Protein AF-A0A931SCY6-F1 (afdb_monomer_lite)

Sequence (84 aa):
RGPWLAGPDFSLADIAATPYIVRLEMLKLSRMWDNKPGVAKWWERVKMRPSYETAITKWLRPEDIARYEKLADPWINVSKNLTQ

Secondary structure (DSSP, 8-state):
--SBTTBSS--HHHHHHHHHHHHHHHTT-GGGGTT-HHHHHHHHHHHTSHHHHHHTGGG--HHHHHHHHT---THHHHHHHHT-

Radius of gyration: 14.51 Å; chains: 1; bounding box: 26×40×33 Å

Foldseek 3Di:
DDLEPVHPDDDPVLVVCLVVVVVCVLQLNVVVCVVPVSVVSSNVVCCPDPVCCVPPVVPQDPVNSVVSVPDDNCCVPVVVVVVD

pLDDT: mean 95.0, std 5.83, range [61.09, 98.44]

Structure (mmCIF, N/CA/C/O backbone):
data_AF-A0A931SCY6-F1
#
_entry.id   AF-A0A931SCY6-F1
#
loop_
_atom_site.group_PDB
_atom_site.id
_atom_site.type_symbol
_atom_site.label_atom_id
_atom_site.label_alt_id
_atom_site.label_comp_id
_atom_site.label_asym_id
_atom_site.label_entity_id
_atom_site.label_seq_id
_atom_site.pdbx_PDB_ins_code
_atom_site.Cartn_x
_atom_site.Cartn_y
_atom_site.Cartn_z
_atom_site.occupancy
_atom_site.B_iso_or_equiv
_atom_site.auth_seq_id
_atom_site.auth_comp_id
_atom_site.auth_asym_id
_atom_site.auth_atom_id
_atom_site.pdbx_PDB_model_num
ATOM 1 N N . ARG A 1 1 ? -8.943 6.107 17.293 1.00 67.25 1 ARG A N 1
ATOM 2 C CA . ARG A 1 1 ? -7.634 5.910 16.615 1.00 67.25 1 ARG A CA 1
ATOM 3 C C . ARG A 1 1 ? -7.259 4.448 16.779 1.00 67.25 1 ARG A C 1
ATOM 5 O O . ARG A 1 1 ? -7.353 3.967 17.897 1.00 67.25 1 ARG A O 1
ATOM 12 N N . GLY A 1 2 ? -6.887 3.758 15.707 1.00 83.25 2 GLY A N 1
ATOM 13 C CA . GLY A 1 2 ? -6.517 2.344 15.750 1.00 83.25 2 GLY A CA 1
ATOM 14 C C . GLY A 1 2 ? -5.497 2.017 14.662 1.00 83.25 2 GLY A C 1
ATOM 15 O O . GLY A 1 2 ? -5.165 2.896 13.863 1.00 83.25 2 GLY A O 1
ATOM 16 N N . PRO A 1 3 ? -4.947 0.795 14.655 1.00 95.50 3 PRO A N 1
ATOM 17 C CA . PRO A 1 3 ? -3.988 0.383 13.642 1.00 95.50 3 PRO A CA 1
ATOM 18 C C . PRO A 1 3 ? -4.608 0.359 12.231 1.00 95.50 3 PRO A C 1
ATOM 20 O O . PRO A 1 3 ? -3.898 0.605 11.257 1.00 95.50 3 PRO A O 1
ATOM 23 N N . TRP A 1 4 ? -5.903 0.102 12.080 1.00 97.81 4 TRP A N 1
ATOM 24 C CA . TRP A 1 4 ? -6.555 -0.041 10.774 1.00 97.81 4 TRP A CA 1
ATOM 25 C C . TRP A 1 4 ? -7.337 1.209 10.376 1.00 97.81 4 TRP A C 1
ATOM 27 O O . TRP A 1 4 ? -7.603 2.079 11.210 1.00 97.81 4 TRP A O 1
ATOM 37 N N . LEU A 1 5 ? -7.693 1.314 9.093 1.00 97.38 5 LEU A N 1
ATOM 38 C CA . LEU A 1 5 ? -8.281 2.540 8.539 1.00 97.38 5 LEU A CA 1
ATOM 39 C C . LEU A 1 5 ? -9.606 2.920 9.209 1.00 97.38 5 LEU A C 1
ATOM 41 O O . LEU A 1 5 ? -9.867 4.104 9.412 1.00 97.38 5 LEU A O 1
ATOM 45 N N . ALA A 1 6 ? -10.413 1.925 9.584 1.00 97.06 6 ALA A N 1
ATOM 46 C CA . ALA A 1 6 ? -11.723 2.129 10.198 1.00 97.06 6 ALA A CA 1
ATOM 47 C C . ALA A 1 6 ? -11.749 1.896 11.721 1.00 97.06 6 ALA A C 1
ATOM 49 O O . ALA A 1 6 ? -12.824 1.915 12.315 1.00 97.06 6 ALA A O 1
ATOM 50 N N . GLY A 1 7 ? -10.596 1.701 12.378 1.00 96.19 7 GLY A N 1
ATOM 51 C CA . GLY A 1 7 ? -10.536 1.550 13.834 1.00 96.19 7 GLY A CA 1
ATOM 52 C C . GLY A 1 7 ? -9.605 0.435 14.328 1.00 96.19 7 GLY A C 1
ATOM 53 O O . GLY A 1 7 ? -8.485 0.306 13.823 1.00 96.19 7 GLY A O 1
ATOM 54 N N . PRO A 1 8 ? -9.994 -0.298 15.391 1.00 97.44 8 PRO A N 1
ATOM 55 C CA . PRO A 1 8 ? -9.132 -1.293 16.028 1.00 97.44 8 PRO A CA 1
ATOM 56 C C . PRO A 1 8 ? -8.938 -2.565 15.196 1.00 97.44 8 PRO A C 1
ATOM 58 O O . PRO A 1 8 ? -7.900 -3.208 15.350 1.00 97.44 8 PRO A O 1
ATOM 61 N N . ASP A 1 9 ? -9.861 -2.866 14.275 1.00 97.50 9 ASP A N 1
ATOM 62 C CA . ASP A 1 9 ? -9.919 -4.130 13.532 1.00 97.50 9 ASP A CA 1
ATOM 63 C C . ASP A 1 9 ? -9.761 -3.954 12.017 1.00 97.50 9 ASP A C 1
ATOM 65 O O . ASP A 1 9 ? -10.145 -2.932 11.443 1.00 97.50 9 ASP A O 1
ATOM 69 N N . PHE A 1 10 ? -9.196 -4.977 11.369 1.00 97.81 10 PHE A N 1
ATOM 70 C CA . PHE A 1 10 ? -9.071 -5.039 9.912 1.00 97.81 10 PHE A CA 1
ATOM 71 C C . PHE A 1 10 ? -10.459 -5.143 9.278 1.00 97.81 10 PHE A C 1
ATOM 73 O O . PHE A 1 10 ? -11.271 -5.972 9.686 1.00 97.81 10 PHE A O 1
ATOM 80 N N . SER A 1 11 ? -10.722 -4.319 8.269 1.00 98.00 11 SER A N 1
ATOM 81 C CA . SER A 1 11 ? -12.074 -4.082 7.768 1.00 98.00 11 SER A CA 1
ATOM 82 C C . SER A 1 11 ? -12.130 -3.949 6.245 1.00 98.00 11 SER A C 1
ATOM 84 O O . SER A 1 11 ? -11.110 -3.939 5.551 1.00 98.00 11 SER A O 1
ATOM 86 N N . LEU A 1 12 ? -13.344 -3.770 5.715 1.00 98.31 12 LEU A N 1
ATOM 87 C CA . LEU A 1 12 ? -13.563 -3.459 4.301 1.00 98.31 12 LEU A CA 1
ATOM 88 C C . LEU A 1 12 ? -12.831 -2.191 3.846 1.00 98.31 12 LEU A C 1
ATOM 90 O O . LEU A 1 12 ? -12.450 -2.117 2.682 1.00 98.31 12 LEU A O 1
ATOM 94 N N . ALA A 1 13 ? -12.587 -1.225 4.737 1.00 98.38 13 ALA A N 1
ATOM 95 C CA . ALA A 1 13 ? -11.826 -0.030 4.384 1.00 98.38 13 ALA A CA 1
ATOM 96 C C . ALA A 1 13 ? -10.381 -0.383 3.986 1.00 98.38 13 ALA A C 1
ATOM 98 O O . ALA A 1 13 ? -9.878 0.106 2.976 1.00 98.38 13 ALA A O 1
ATOM 99 N N . ASP A 1 14 ? -9.731 -1.275 4.738 1.00 98.44 14 ASP A N 1
ATOM 100 C CA . ASP A 1 14 ? -8.367 -1.732 4.460 1.00 98.44 14 ASP A CA 1
ATOM 101 C C . ASP A 1 14 ? -8.311 -2.554 3.166 1.00 98.44 14 ASP A C 1
ATOM 103 O O . ASP A 1 14 ? -7.433 -2.348 2.326 1.00 98.44 14 ASP A O 1
ATOM 107 N N . ILE A 1 15 ? -9.293 -3.441 2.976 1.00 98.12 15 ILE A N 1
ATOM 108 C CA . ILE A 1 15 ? -9.432 -4.266 1.769 1.00 98.12 15 ILE A CA 1
ATOM 109 C C . ILE A 1 15 ? -9.621 -3.379 0.534 1.00 98.12 15 ILE A C 1
ATOM 111 O O . ILE A 1 15 ? -8.925 -3.564 -0.461 1.00 98.12 15 ILE A O 1
ATOM 115 N N . ALA A 1 16 ? -10.513 -2.388 0.607 1.00 98.31 16 ALA A N 1
ATOM 116 C CA . ALA A 1 16 ? -10.800 -1.485 -0.503 1.00 98.31 16 ALA A CA 1
ATOM 117 C C . ALA A 1 16 ? -9.597 -0.603 -0.872 1.00 98.31 16 ALA A C 1
ATOM 119 O O . ALA A 1 16 ? -9.375 -0.329 -2.050 1.00 98.31 16 ALA A O 1
ATOM 120 N N . ALA A 1 17 ? -8.799 -0.178 0.113 1.00 98.12 17 ALA A N 1
ATOM 121 C CA . ALA A 1 17 ? -7.610 0.641 -0.121 1.00 98.12 17 ALA A CA 1
ATOM 122 C C . ALA A 1 17 ? -6.418 -0.161 -0.675 1.00 98.12 17 ALA A C 1
ATOM 124 O O . ALA A 1 17 ? -5.644 0.362 -1.479 1.00 98.12 17 ALA A O 1
ATOM 125 N N . THR A 1 18 ? -6.272 -1.426 -0.268 1.00 98.25 18 THR A N 1
ATOM 126 C CA . THR A 1 18 ? -5.133 -2.297 -0.614 1.00 98.25 18 THR A CA 1
ATOM 127 C C . THR A 1 18 ? -4.759 -2.291 -2.105 1.00 98.25 18 THR A C 1
ATOM 129 O O . THR A 1 18 ? -3.600 -1.991 -2.394 1.00 98.25 18 THR A O 1
ATOM 132 N N . PRO A 1 19 ? -5.661 -2.556 -3.076 1.00 96.75 19 PRO A N 1
ATOM 133 C CA . PRO A 1 19 ? -5.268 -2.643 -4.488 1.00 96.75 19 PRO A CA 1
ATOM 134 C C . PRO A 1 19 ? -4.695 -1.330 -5.043 1.00 96.75 19 PRO A C 1
ATOM 136 O O . PRO A 1 19 ? -3.795 -1.358 -5.883 1.00 96.75 19 PRO A O 1
ATOM 139 N N . TYR A 1 20 ? -5.154 -0.176 -4.550 1.00 97.81 20 TYR A N 1
ATOM 140 C CA . TYR A 1 20 ? -4.606 1.119 -4.958 1.00 97.81 20 TYR A CA 1
ATOM 141 C C . TYR A 1 20 ? -3.190 1.323 -4.422 1.00 97.81 20 TYR A C 1
ATOM 143 O O . TYR A 1 20 ? -2.315 1.786 -5.150 1.00 97.81 20 TYR A O 1
ATOM 151 N N . ILE A 1 21 ? -2.941 0.937 -3.171 1.00 98.06 21 ILE A N 1
ATOM 152 C CA . ILE A 1 21 ? -1.626 1.091 -2.543 1.00 98.06 21 ILE A CA 1
ATOM 153 C C . ILE A 1 21 ? -0.610 0.121 -3.156 1.00 98.06 21 ILE A C 1
ATOM 155 O O . ILE A 1 21 ? 0.494 0.553 -3.485 1.00 98.06 21 ILE A O 1
ATOM 159 N N . VAL A 1 22 ? -1.012 -1.127 -3.442 1.00 97.00 22 VAL A N 1
ATOM 160 C CA . VAL A 1 22 ? -0.221 -2.073 -4.256 1.00 97.00 22 VAL A CA 1
ATOM 161 C C . VAL A 1 22 ? 0.180 -1.416 -5.572 1.00 97.00 22 VAL A C 1
ATOM 163 O O . VAL A 1 22 ? 1.354 -1.392 -5.935 1.00 97.00 22 VAL A O 1
ATOM 166 N N . ARG A 1 23 ? -0.790 -0.835 -6.289 1.00 96.31 23 ARG A N 1
ATOM 167 C CA . ARG A 1 23 ? -0.538 -0.222 -7.594 1.00 96.31 23 ARG A CA 1
ATOM 168 C C . ARG A 1 23 ? 0.453 0.936 -7.504 1.00 96.31 23 ARG A C 1
ATOM 170 O O . ARG A 1 23 ? 1.315 1.042 -8.374 1.00 96.31 23 ARG A O 1
ATOM 177 N N . LEU A 1 24 ? 0.343 1.788 -6.486 1.00 97.25 24 LEU A N 1
ATOM 178 C CA . LEU A 1 24 ? 1.278 2.893 -6.265 1.00 97.25 24 LEU A CA 1
ATOM 179 C C . LEU A 1 24 ? 2.692 2.388 -5.946 1.00 97.25 24 LEU A C 1
ATOM 181 O O . LEU A 1 24 ? 3.658 2.917 -6.495 1.00 97.25 24 LEU A O 1
ATOM 185 N N . GLU A 1 25 ? 2.826 1.341 -5.128 1.00 96.50 25 GLU A N 1
ATOM 186 C CA . GLU A 1 25 ? 4.123 0.718 -4.830 1.00 96.50 25 GLU A CA 1
ATOM 187 C C . GLU A 1 25 ? 4.760 0.134 -6.103 1.00 96.50 25 GLU A C 1
ATOM 189 O O . GLU A 1 25 ? 5.904 0.461 -6.421 1.00 96.50 25 GLU A O 1
ATOM 194 N N . MET A 1 26 ? 3.993 -0.607 -6.913 1.00 95.62 26 MET A N 1
ATOM 195 C CA . MET A 1 26 ? 4.445 -1.126 -8.215 1.00 95.62 26 MET A CA 1
ATOM 196 C C . MET A 1 26 ? 4.848 -0.012 -9.194 1.00 95.62 26 MET A C 1
ATOM 198 O O . MET A 1 26 ? 5.719 -0.200 -10.038 1.00 95.62 26 MET A O 1
ATOM 202 N N . LEU A 1 27 ? 4.230 1.169 -9.103 1.00 96.81 27 LEU A N 1
ATOM 203 C CA . LEU A 1 27 ? 4.586 2.334 -9.919 1.00 96.81 27 LEU A CA 1
ATOM 204 C C . LEU A 1 27 ? 5.797 3.108 -9.394 1.00 96.81 27 LEU A C 1
ATOM 206 O O . LEU A 1 27 ? 6.105 4.153 -9.957 1.00 96.81 27 LEU A O 1
ATOM 210 N N . LYS A 1 28 ? 6.480 2.635 -8.344 1.00 96.75 28 LYS A N 1
ATOM 211 C CA . LYS A 1 28 ? 7.579 3.349 -7.669 1.00 96.75 28 LYS A CA 1
ATOM 212 C C . LYS A 1 28 ? 7.145 4.700 -7.075 1.00 96.75 28 LYS A C 1
ATOM 214 O O . LYS A 1 28 ? 7.944 5.623 -6.924 1.00 96.75 28 LYS A O 1
ATOM 219 N N . LEU A 1 29 ? 5.872 4.819 -6.692 1.00 97.00 29 LEU A N 1
ATOM 220 C CA . LEU A 1 29 ? 5.286 6.019 -6.081 1.00 97.00 29 LEU A CA 1
ATOM 221 C C . LEU A 1 29 ? 5.246 5.952 -4.547 1.00 97.00 29 LEU A C 1
ATOM 223 O O . LEU A 1 29 ? 4.582 6.767 -3.912 1.00 97.00 29 LEU A O 1
ATOM 227 N N . SER A 1 30 ? 5.988 5.032 -3.928 1.00 96.31 30 SER A N 1
ATOM 228 C CA . SER A 1 30 ? 5.990 4.863 -2.470 1.00 96.31 30 SER A CA 1
ATOM 229 C C . SER A 1 30 ? 6.442 6.093 -1.685 1.00 96.31 30 SER A C 1
ATOM 231 O O . SER A 1 30 ? 5.972 6.296 -0.566 1.00 96.31 30 SER A O 1
ATOM 233 N N . ARG A 1 31 ? 7.224 6.999 -2.297 1.00 96.12 31 ARG A N 1
ATOM 234 C CA . ARG A 1 31 ? 7.616 8.258 -1.637 1.00 96.12 31 ARG A CA 1
ATOM 235 C C . ARG A 1 31 ? 6.430 9.151 -1.248 1.00 96.12 31 ARG A C 1
ATOM 237 O O . ARG A 1 31 ? 6.572 10.033 -0.406 1.00 96.12 31 ARG A O 1
ATOM 244 N N . MET A 1 32 ? 5.225 8.898 -1.781 1.00 94.81 32 MET A N 1
ATOM 245 C CA . MET A 1 32 ? 3.988 9.580 -1.370 1.00 94.81 32 MET A CA 1
ATOM 246 C C . MET A 1 32 ? 3.691 9.442 0.130 1.00 94.81 32 MET A C 1
ATOM 248 O O . MET A 1 32 ? 2.987 10.284 0.697 1.00 94.81 32 MET A O 1
ATOM 252 N N . TRP A 1 33 ? 4.197 8.389 0.777 1.00 96.19 33 TRP A N 1
ATOM 253 C CA . TRP A 1 33 ? 4.001 8.149 2.203 1.00 96.19 33 TRP A CA 1
ATOM 254 C C . TRP A 1 33 ? 5.291 8.182 3.035 1.00 96.19 33 TRP A C 1
ATOM 256 O O . TRP A 1 33 ? 5.232 7.826 4.213 1.00 96.19 33 TRP A O 1
ATOM 266 N N . ASP A 1 34 ? 6.406 8.700 2.502 1.00 95.75 34 ASP A N 1
ATOM 267 C CA . ASP A 1 34 ? 7.673 8.850 3.249 1.00 95.75 34 ASP A CA 1
ATOM 268 C C . ASP A 1 34 ? 7.491 9.693 4.519 1.00 95.75 34 ASP A C 1
ATOM 270 O O . ASP A 1 34 ? 7.988 9.357 5.592 1.00 95.75 34 ASP A O 1
ATOM 274 N N . ASN A 1 35 ? 6.696 10.764 4.430 1.00 96.38 35 ASN A N 1
ATOM 275 C CA . ASN A 1 35 ? 6.354 11.620 5.567 1.00 96.38 35 ASN A CA 1
ATOM 276 C C . ASN A 1 35 ? 5.027 11.242 6.251 1.00 96.38 35 ASN A C 1
ATOM 278 O O . ASN A 1 35 ? 4.482 12.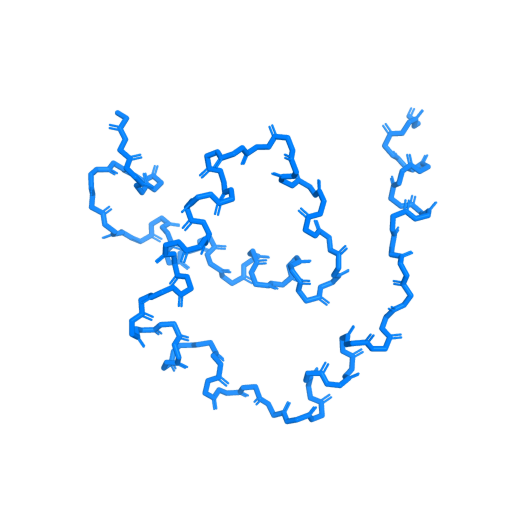028 7.028 1.00 96.38 35 ASN A O 1
ATOM 282 N N . LYS A 1 36 ? 4.479 10.052 5.967 1.00 96.56 36 LYS A N 1
ATOM 283 C CA . LYS A 1 36 ? 3.198 9.565 6.508 1.00 96.56 36 LYS A CA 1
ATOM 284 C C . LYS A 1 36 ? 3.404 8.240 7.244 1.00 96.56 36 LYS A C 1
ATOM 286 O O . LYS A 1 36 ? 2.927 7.198 6.789 1.00 96.56 36 LYS A O 1
ATOM 291 N N . PRO A 1 37 ? 4.043 8.248 8.429 1.00 96.12 37 PRO A N 1
ATOM 292 C CA . PRO A 1 37 ? 4.402 7.021 9.144 1.00 96.12 37 PRO A CA 1
ATOM 293 C C . PRO A 1 37 ? 3.192 6.153 9.517 1.00 96.12 37 PRO A C 1
ATOM 295 O O . PRO A 1 37 ? 3.326 4.941 9.649 1.00 96.12 37 PRO A O 1
ATOM 298 N N . GLY A 1 38 ? 2.002 6.745 9.673 1.00 96.81 38 GLY A N 1
ATOM 299 C CA . GLY A 1 38 ? 0.762 5.989 9.875 1.00 96.81 38 GLY A CA 1
ATOM 300 C C . GLY A 1 38 ? 0.397 5.116 8.671 1.00 96.81 38 GLY A C 1
ATOM 301 O O . GLY A 1 38 ? 0.045 3.954 8.859 1.00 96.81 38 GLY A O 1
ATOM 302 N N . VAL A 1 39 ? 0.555 5.648 7.453 1.00 97.44 39 VAL A N 1
ATOM 303 C CA . VAL A 1 39 ? 0.316 4.917 6.198 1.00 97.44 39 VAL A CA 1
ATOM 304 C C . VAL A 1 39 ? 1.369 3.833 6.020 1.00 97.44 39 VAL A C 1
ATOM 306 O O . VAL A 1 39 ? 1.001 2.687 5.801 1.00 97.44 39 VAL A O 1
ATOM 309 N N . ALA A 1 40 ? 2.653 4.156 6.209 1.00 97.69 40 ALA A N 1
ATOM 310 C CA . ALA A 1 40 ? 3.732 3.172 6.114 1.00 97.69 40 ALA A CA 1
ATOM 311 C C . ALA A 1 40 ? 3.511 1.991 7.079 1.00 97.69 40 ALA A C 1
ATOM 313 O O . ALA A 1 40 ? 3.508 0.835 6.668 1.00 97.69 40 ALA A O 1
ATOM 314 N N . LYS A 1 41 ? 3.217 2.269 8.358 1.00 97.94 41 LYS A N 1
ATOM 315 C CA . LYS A 1 41 ? 2.943 1.225 9.364 1.00 97.94 41 LYS A CA 1
ATOM 316 C C . LYS A 1 41 ? 1.682 0.418 9.062 1.00 97.94 41 LYS A C 1
ATOM 318 O O . LYS A 1 41 ? 1.629 -0.766 9.385 1.00 97.94 41 LYS A O 1
ATOM 323 N N . TRP A 1 42 ? 0.643 1.056 8.528 1.00 98.31 42 TRP A N 1
ATOM 324 C CA . TRP A 1 42 ? -0.567 0.364 8.087 1.00 98.31 42 TRP A CA 1
ATOM 325 C C . TRP A 1 42 ? -0.277 -0.560 6.908 1.00 98.31 42 TRP A C 1
ATOM 327 O O . TRP A 1 42 ? -0.676 -1.722 6.939 1.00 98.31 42 TRP A O 1
ATOM 337 N N . TRP A 1 43 ? 0.491 -0.080 5.935 1.00 98.25 43 TRP A N 1
ATOM 338 C CA . TRP A 1 43 ? 0.826 -0.830 4.738 1.00 98.25 43 TRP A CA 1
ATOM 339 C C . TRP A 1 43 ? 1.675 -2.068 5.038 1.00 98.25 43 TRP A C 1
ATOM 341 O O . TRP A 1 43 ? 1.336 -3.164 4.594 1.00 98.25 43 TRP A O 1
ATOM 351 N N . GLU A 1 44 ? 2.696 -1.942 5.890 1.00 98.06 44 GLU A N 1
ATOM 352 C CA . GLU A 1 44 ? 3.472 -3.103 6.349 1.00 98.06 44 GLU A CA 1
ATOM 353 C C . GLU A 1 44 ? 2.587 -4.139 7.056 1.00 98.06 44 GLU A C 1
ATOM 355 O O . GLU A 1 44 ? 2.702 -5.340 6.814 1.00 98.06 44 GLU A O 1
ATOM 360 N N . ARG A 1 45 ? 1.625 -3.693 7.875 1.00 98.38 45 ARG A N 1
ATOM 361 C CA . ARG A 1 45 ? 0.662 -4.602 8.511 1.00 98.38 45 ARG A CA 1
ATOM 362 C C . ARG A 1 45 ? -0.257 -5.301 7.519 1.00 98.38 45 ARG A C 1
ATOM 364 O O . ARG A 1 45 ? -0.594 -6.452 7.772 1.00 98.38 45 ARG A O 1
ATOM 371 N N . VAL A 1 46 ? -0.659 -4.650 6.426 1.00 98.44 46 VAL A N 1
ATOM 372 C CA . VAL A 1 46 ? -1.429 -5.300 5.353 1.00 98.44 46 VAL A CA 1
ATOM 373 C C . VAL A 1 46 ? -0.587 -6.385 4.677 1.00 98.44 46 VAL A C 1
ATOM 375 O O . VAL A 1 46 ? -1.061 -7.516 4.576 1.00 98.44 46 VAL A O 1
ATOM 378 N N . LYS A 1 47 ? 0.664 -6.081 4.299 1.00 98.00 47 LYS A N 1
ATOM 379 C CA . LYS A 1 47 ? 1.579 -7.034 3.637 1.00 98.00 47 LYS A CA 1
ATOM 380 C C . LYS A 1 47 ? 1.898 -8.269 4.488 1.00 98.00 47 LYS A C 1
ATOM 382 O O . LYS A 1 47 ? 2.065 -9.352 3.941 1.00 98.00 47 LYS A O 1
ATOM 387 N N . MET A 1 48 ? 1.937 -8.132 5.818 1.00 98.19 48 MET A N 1
ATOM 388 C CA . MET A 1 48 ? 2.173 -9.248 6.752 1.00 98.19 48 MET A CA 1
ATOM 389 C C . MET A 1 48 ? 0.973 -10.197 6.930 1.00 98.19 48 MET A C 1
ATOM 391 O O . MET A 1 48 ? 1.110 -11.240 7.571 1.00 98.19 48 MET A O 1
ATOM 395 N N . ARG A 1 49 ? -0.222 -9.864 6.423 1.00 97.69 49 ARG A N 1
ATOM 396 C CA . ARG A 1 49 ? -1.391 -10.744 6.572 1.00 97.69 49 ARG A CA 1
ATOM 397 C C . ARG A 1 49 ? -1.261 -11.964 5.653 1.00 97.69 49 ARG A C 1
ATOM 399 O O . ARG A 1 49 ? -0.994 -1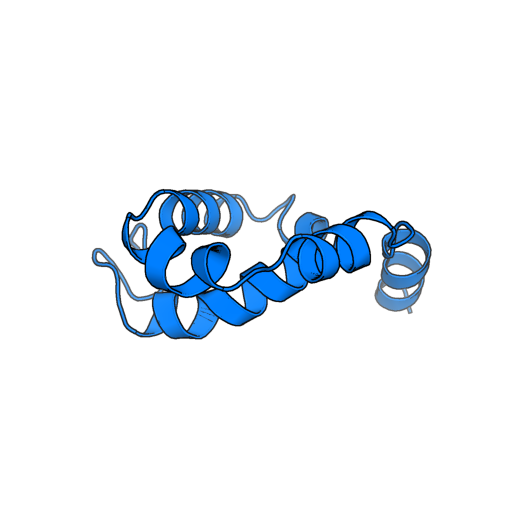1.777 4.470 1.00 97.69 49 ARG A O 1
ATOM 406 N N . PRO A 1 50 ? -1.614 -13.181 6.110 1.00 97.06 50 PRO A N 1
ATOM 407 C CA . PRO A 1 50 ? -1.638 -14.367 5.243 1.00 97.06 50 PRO A CA 1
ATOM 408 C C . PRO A 1 50 ? -2.520 -14.194 3.997 1.00 97.06 50 PRO A C 1
ATOM 410 O O . PRO A 1 50 ? -2.210 -14.682 2.915 1.00 97.06 50 PRO A O 1
ATOM 413 N N . SER A 1 51 ? -3.607 -13.427 4.123 1.00 97.00 51 SER A N 1
ATOM 414 C CA . SER A 1 51 ? -4.510 -13.135 3.008 1.00 97.00 51 SER A CA 1
ATOM 415 C C . SER A 1 51 ? -3.861 -12.307 1.895 1.00 97.00 51 SER A C 1
ATOM 417 O O . SER A 1 51 ? -4.383 -12.302 0.784 1.00 97.00 51 SER A O 1
ATOM 419 N N . TYR A 1 52 ? -2.761 -11.597 2.171 1.00 97.69 52 TYR A N 1
ATOM 420 C CA . TYR A 1 52 ? -2.060 -10.791 1.173 1.00 97.69 52 TYR A CA 1
ATOM 421 C C . TYR A 1 52 ? -1.495 -11.664 0.053 1.00 97.69 52 TYR A C 1
ATOM 423 O O . TYR A 1 52 ? -1.653 -11.334 -1.119 1.00 97.69 52 TYR A O 1
ATOM 431 N N . GLU A 1 53 ? -0.927 -12.819 0.400 1.00 96.25 53 GLU A N 1
ATOM 432 C CA . GLU A 1 53 ? -0.434 -13.768 -0.594 1.00 96.25 53 GLU A CA 1
ATOM 433 C C . GLU A 1 53 ? -1.578 -14.256 -1.487 1.00 96.25 53 GLU A C 1
ATOM 435 O O . GLU A 1 53 ? -1.538 -14.115 -2.707 1.00 96.25 53 GLU A O 1
ATOM 440 N N . THR A 1 54 ? -2.650 -14.750 -0.864 1.00 96.56 54 THR A N 1
ATOM 441 C CA . THR A 1 54 ? -3.799 -15.319 -1.578 1.00 96.56 54 THR A CA 1
ATOM 442 C C . THR A 1 54 ? -4.504 -14.299 -2.477 1.00 96.56 54 THR A C 1
ATOM 444 O O . THR A 1 54 ? -4.954 -14.659 -3.565 1.00 96.56 54 THR A O 1
ATOM 447 N N . ALA A 1 55 ? -4.628 -13.045 -2.036 1.00 95.81 55 ALA A N 1
ATOM 448 C CA . ALA A 1 55 ? -5.371 -12.016 -2.760 1.00 95.81 55 ALA A CA 1
ATOM 449 C C . ALA A 1 55 ? -4.517 -11.233 -3.766 1.00 95.81 55 ALA A C 1
ATOM 451 O O . ALA A 1 55 ? -5.055 -10.775 -4.770 1.00 95.81 55 ALA A O 1
ATOM 452 N N . ILE A 1 56 ? -3.217 -11.058 -3.503 1.00 95.12 56 ILE A N 1
ATOM 453 C CA . ILE A 1 56 ? -2.347 -10.168 -4.280 1.00 95.12 56 ILE A CA 1
ATOM 454 C C . ILE A 1 56 ? -1.240 -10.956 -4.976 1.00 95.12 56 ILE A C 1
ATOM 456 O O . ILE A 1 56 ? -1.258 -11.079 -6.198 1.00 95.12 56 ILE A O 1
ATOM 460 N N . THR A 1 57 ? -0.268 -11.493 -4.234 1.00 95.06 57 THR A N 1
ATOM 461 C CA . THR A 1 57 ? 0.985 -11.966 -4.852 1.00 95.06 57 THR A CA 1
ATOM 462 C C . THR A 1 57 ? 0.845 -13.293 -5.587 1.00 95.06 57 THR A C 1
ATOM 464 O O . THR A 1 57 ? 1.546 -13.496 -6.572 1.00 95.06 57 THR A O 1
ATOM 467 N N . LYS A 1 58 ? -0.093 -14.163 -5.188 1.00 96.56 58 LYS A N 1
ATOM 468 C CA . LYS A 1 58 ? -0.358 -15.460 -5.838 1.00 96.56 58 LYS A CA 1
ATOM 469 C C . LYS A 1 58 ? -0.682 -15.343 -7.332 1.00 96.56 58 LYS A C 1
ATOM 471 O O . LYS A 1 58 ? -0.448 -16.284 -8.085 1.00 96.56 58 LYS A O 1
ATOM 476 N N . TRP A 1 59 ? -1.238 -14.211 -7.755 1.00 93.88 59 TRP A N 1
ATOM 477 C CA . TRP A 1 59 ? -1.695 -13.985 -9.128 1.00 93.88 59 TRP A CA 1
ATOM 478 C C . TRP A 1 59 ? -0.695 -13.191 -9.974 1.00 93.88 59 TRP A C 1
ATOM 480 O O . TRP A 1 59 ? -0.902 -13.047 -11.177 1.00 93.88 59 TRP A O 1
ATOM 490 N N . LEU A 1 60 ? 0.375 -12.668 -9.363 1.00 92.62 60 LEU A N 1
ATOM 491 C CA . LEU A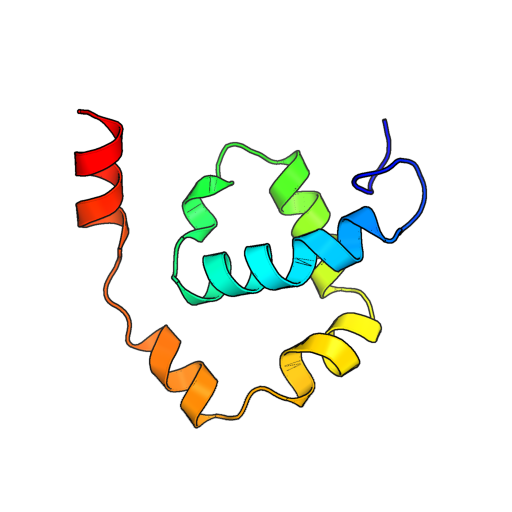 1 60 ? 1.407 -11.915 -10.068 1.00 92.62 60 LEU A CA 1
ATOM 492 C C . LEU A 1 60 ? 2.375 -12.882 -10.738 1.00 92.62 60 LEU A C 1
ATOM 494 O O . LEU A 1 60 ? 3.086 -13.634 -10.072 1.00 92.62 60 LEU A O 1
ATOM 498 N N . ARG A 1 61 ? 2.424 -12.840 -12.068 1.00 95.88 61 ARG A N 1
ATOM 499 C CA . ARG A 1 61 ? 3.366 -13.657 -12.828 1.00 95.88 61 ARG A CA 1
ATOM 500 C C . ARG A 1 61 ? 4.728 -12.955 -12.888 1.00 95.88 61 ARG A C 1
ATOM 502 O O . ARG A 1 61 ? 4.784 -11.725 -12.768 1.00 95.88 61 ARG A O 1
ATOM 509 N N . PRO A 1 62 ? 5.835 -13.688 -13.101 1.00 95.38 62 PRO A N 1
ATOM 510 C CA . PRO A 1 62 ? 7.166 -13.087 -13.190 1.00 95.38 62 PRO A CA 1
ATOM 511 C C . PRO A 1 62 ? 7.254 -11.948 -14.214 1.00 95.38 62 PRO A C 1
ATOM 513 O O . PRO A 1 62 ? 7.900 -10.934 -13.960 1.00 95.38 62 PRO A O 1
ATOM 516 N N . GLU A 1 63 ? 6.558 -12.065 -15.347 1.00 95.69 63 GLU A N 1
ATOM 517 C CA . GLU A 1 63 ? 6.496 -11.014 -16.362 1.00 95.69 63 GLU A CA 1
ATOM 518 C C . GLU A 1 63 ? 5.770 -9.746 -15.889 1.00 95.69 63 GLU A C 1
ATOM 520 O O . GLU A 1 63 ? 6.157 -8.640 -16.277 1.00 95.69 63 GLU A O 1
ATOM 525 N N . ASP A 1 64 ? 4.756 -9.888 -15.028 1.00 92.38 64 ASP A N 1
ATOM 526 C CA . ASP A 1 64 ? 4.017 -8.759 -14.469 1.00 92.38 64 ASP A CA 1
ATOM 527 C C . ASP A 1 64 ? 4.935 -7.976 -13.523 1.00 92.38 64 ASP A C 1
ATOM 529 O O . ASP A 1 64 ? 5.042 -6.758 -13.640 1.00 92.38 64 ASP A O 1
ATOM 533 N N . ILE A 1 65 ? 5.678 -8.673 -12.655 1.00 93.12 65 ILE A N 1
ATOM 534 C CA . ILE A 1 65 ? 6.661 -8.071 -11.737 1.00 93.12 65 ILE A CA 1
ATOM 535 C C . ILE A 1 65 ? 7.781 -7.377 -12.525 1.00 93.12 65 ILE A C 1
ATOM 537 O O . ILE A 1 65 ? 8.039 -6.185 -12.328 1.00 93.12 65 ILE A O 1
ATOM 541 N N . ALA A 1 66 ? 8.382 -8.082 -13.488 1.00 95.25 66 ALA A N 1
ATOM 542 C CA . ALA A 1 66 ? 9.497 -7.572 -14.284 1.00 95.25 66 ALA A CA 1
ATOM 543 C C . ALA A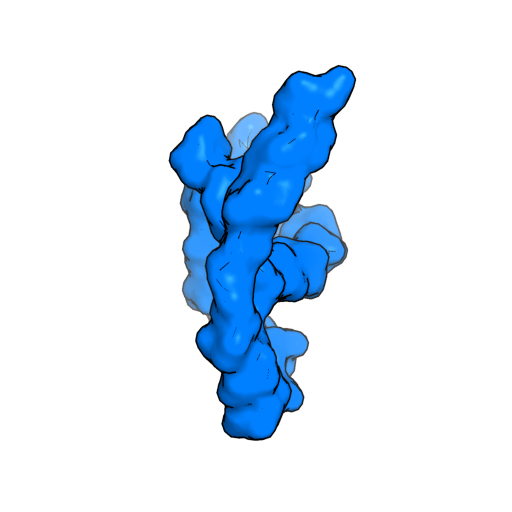 1 66 ? 9.133 -6.309 -15.085 1.00 95.25 66 ALA A C 1
ATOM 545 O O . ALA A 1 66 ? 9.988 -5.454 -15.334 1.00 95.25 66 ALA A O 1
ATOM 546 N N . ARG A 1 67 ? 7.865 -6.156 -15.497 1.00 94.69 67 A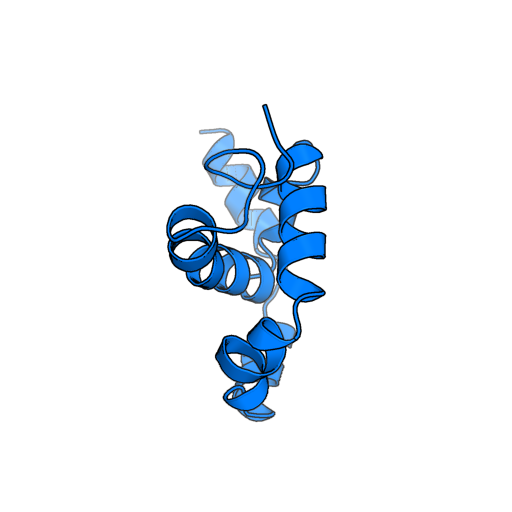RG A N 1
ATOM 547 C CA . ARG A 1 67 ? 7.378 -4.936 -16.159 1.00 94.69 67 ARG A CA 1
ATOM 548 C C . ARG A 1 67 ? 7.519 -3.706 -15.261 1.00 94.69 67 ARG A C 1
ATOM 550 O O . ARG A 1 67 ? 7.887 -2.640 -15.754 1.00 94.69 67 ARG A O 1
ATOM 557 N N . TYR A 1 68 ? 7.210 -3.839 -13.975 1.00 94.00 68 TYR A N 1
ATOM 558 C CA . TYR A 1 68 ? 7.227 -2.727 -13.024 1.00 94.00 68 TYR A CA 1
ATOM 559 C C . TYR A 1 68 ? 8.633 -2.417 -12.500 1.00 94.00 68 TYR A C 1
ATOM 561 O O . TYR A 1 68 ? 8.985 -1.248 -12.332 1.00 94.00 68 TYR A O 1
ATOM 569 N N . GLU A 1 69 ? 9.485 -3.430 -12.337 1.00 93.75 69 GLU A N 1
ATOM 570 C CA . GLU A 1 69 ? 10.891 -3.244 -11.948 1.00 93.75 69 GLU A CA 1
ATOM 571 C C . GLU A 1 69 ? 11.667 -2.374 -12.947 1.00 93.75 69 GLU A C 1
ATOM 573 O O . GLU A 1 69 ? 12.469 -1.526 -12.543 1.00 93.75 69 GLU A O 1
ATOM 578 N N . LYS A 1 70 ? 11.364 -2.516 -14.244 1.00 95.44 70 LYS A N 1
ATOM 579 C CA . LYS A 1 70 ? 11.990 -1.768 -15.348 1.00 95.44 70 LYS A CA 1
ATOM 580 C C . LYS A 1 70 ? 11.550 -0.304 -15.458 1.00 95.44 70 LYS A C 1
ATOM 582 O O . LYS A 1 70 ? 12.096 0.421 -16.287 1.00 95.44 70 LYS A O 1
ATOM 587 N N . LEU A 1 71 ? 10.576 0.152 -14.665 1.00 95.44 71 LEU A N 1
ATOM 588 C CA . LEU A 1 71 ? 10.148 1.551 -14.708 1.00 95.44 71 LEU A CA 1
ATOM 589 C C . LEU A 1 71 ? 11.287 2.485 -14.274 1.00 95.44 71 LEU A C 1
ATOM 591 O O . LEU A 1 71 ? 11.947 2.246 -13.261 1.00 95.44 71 LEU A O 1
ATOM 595 N N . ALA A 1 72 ? 11.495 3.573 -15.016 1.00 95.75 72 ALA A N 1
ATOM 596 C CA . ALA A 1 72 ? 12.350 4.672 -14.5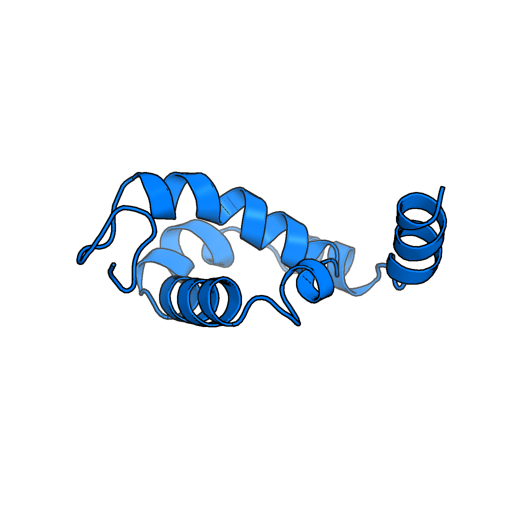69 1.00 95.75 72 ALA A CA 1
ATOM 597 C C . ALA A 1 72 ? 11.771 5.330 -13.302 1.00 95.75 72 ALA A C 1
ATOM 599 O O . ALA A 1 72 ? 10.596 5.137 -12.986 1.00 95.75 72 ALA A O 1
ATOM 600 N N . ASP A 1 73 ? 12.580 6.109 -12.577 1.00 95.69 73 ASP A N 1
ATOM 601 C CA . ASP A 1 73 ? 12.101 6.840 -11.398 1.00 95.69 73 ASP A CA 1
ATOM 602 C C . ASP A 1 73 ? 11.028 7.876 -11.806 1.00 95.69 73 ASP A C 1
ATOM 604 O O . ASP A 1 73 ? 11.358 8.865 -12.472 1.00 95.69 73 ASP A O 1
ATOM 608 N N . PRO A 1 74 ? 9.748 7.695 -11.420 1.00 96.19 74 PRO A N 1
ATOM 609 C CA . PRO A 1 74 ? 8.683 8.619 -11.802 1.00 96.19 74 PRO A CA 1
ATOM 610 C C . PRO A 1 74 ? 8.808 9.978 -11.099 1.00 96.19 74 PRO A C 1
ATOM 612 O O . PRO A 1 74 ? 8.226 10.963 -11.564 1.00 96.19 74 PRO A O 1
ATOM 615 N N . TRP A 1 75 ? 9.562 10.072 -9.996 1.00 95.50 75 TRP A N 1
ATOM 616 C CA . TRP A 1 75 ? 9.614 11.279 -9.169 1.00 95.50 75 TRP A CA 1
ATOM 617 C C . TRP A 1 75 ? 10.303 12.463 -9.837 1.00 95.50 75 TRP A C 1
ATOM 619 O O . TRP A 1 75 ? 10.032 13.602 -9.457 1.00 95.50 75 TRP A O 1
ATOM 629 N N . ILE A 1 76 ? 11.099 12.222 -10.883 1.00 94.38 76 ILE A N 1
ATOM 630 C CA . ILE A 1 76 ? 11.641 13.276 -11.757 1.00 94.38 76 ILE A CA 1
ATOM 631 C C . ILE A 1 76 ? 10.511 14.120 -12.367 1.00 94.38 76 ILE A C 1
ATOM 633 O O . ILE A 1 76 ? 10.660 15.331 -12.519 1.00 94.38 76 ILE A O 1
ATOM 637 N N . ASN A 1 77 ? 9.378 13.495 -12.703 1.00 94.31 77 ASN A N 1
ATOM 638 C CA . ASN A 1 77 ? 8.230 14.174 -13.305 1.00 94.31 77 ASN A CA 1
ATOM 639 C C . ASN A 1 77 ? 7.168 14.540 -12.264 1.00 94.31 77 ASN A C 1
ATOM 641 O O . ASN A 1 77 ? 6.612 15.632 -12.323 1.00 94.31 77 ASN A O 1
ATOM 645 N N . VAL A 1 78 ? 6.911 13.665 -11.285 1.00 94.38 78 VAL A N 1
ATOM 646 C CA . VAL A 1 78 ? 5.918 13.932 -10.228 1.00 94.38 78 VAL A CA 1
ATOM 647 C C . VAL A 1 78 ? 6.277 15.193 -9.440 1.00 94.38 78 VAL A C 1
ATOM 649 O O . VAL A 1 78 ? 5.412 16.038 -9.237 1.00 94.38 78 VAL A O 1
ATOM 652 N N . SER A 1 79 ? 7.546 15.364 -9.052 1.00 91.25 79 SER A N 1
ATOM 653 C CA . SER A 1 79 ? 7.993 16.557 -8.314 1.00 91.25 79 SER A CA 1
ATOM 654 C C . SER A 1 79 ? 7.724 17.856 -9.078 1.00 91.25 79 SER A C 1
ATOM 656 O O . SER A 1 79 ? 7.199 18.793 -8.490 1.00 91.25 79 SER A O 1
ATOM 658 N N . LYS A 1 80 ? 7.983 17.882 -10.392 1.00 92.62 80 LYS A N 1
ATOM 659 C CA . LYS A 1 80 ? 7.719 19.045 -11.257 1.00 92.62 80 LYS A CA 1
ATOM 660 C C . LYS A 1 80 ? 6.237 19.410 -11.338 1.00 92.62 80 LYS A C 1
ATOM 662 O O . LYS A 1 80 ? 5.907 20.579 -11.501 1.00 92.62 80 LYS A O 1
ATOM 667 N N . ASN A 1 81 ? 5.348 18.420 -11.264 1.00 89.81 81 ASN A N 1
ATOM 668 C CA . ASN A 1 81 ? 3.901 18.635 -11.336 1.00 89.81 81 ASN A CA 1
ATOM 669 C C . ASN A 1 81 ? 3.295 19.066 -9.995 1.00 89.81 81 ASN A C 1
ATOM 671 O O . ASN A 1 81 ? 2.258 19.712 -9.992 1.00 89.81 81 ASN A O 1
ATOM 675 N N . LEU A 1 82 ? 3.920 18.717 -8.867 1.00 84.31 82 LEU A N 1
ATOM 676 C CA . LEU A 1 82 ? 3.453 19.112 -7.532 1.00 84.31 82 LEU A CA 1
ATOM 677 C C . LEU A 1 82 ? 3.865 20.539 -7.135 1.00 84.31 82 LEU A C 1
ATOM 679 O O . LEU A 1 82 ? 3.373 21.049 -6.133 1.00 84.31 82 LEU A O 1
ATOM 683 N N . THR A 1 83 ? 4.788 21.157 -7.875 1.00 77.50 83 THR A N 1
ATOM 684 C CA . THR A 1 83 ? 5.274 22.528 -7.639 1.00 77.50 83 THR A CA 1
ATOM 685 C C . THR A 1 83 ? 4.667 23.572 -8.584 1.00 77.50 83 THR A C 1
ATOM 687 O O . THR A 1 83 ? 5.079 24.728 -8.526 1.00 77.50 83 THR A O 1
ATOM 690 N N . GLN A 1 84 ? 3.760 23.161 -9.476 1.00 61.09 84 GLN A N 1
ATOM 691 C CA . GLN A 1 84 ? 2.941 24.047 -10.316 1.00 61.09 84 GLN A CA 1
ATOM 692 C C . GLN A 1 84 ? 1.688 24.469 -9.551 1.00 61.09 84 GLN A C 1
ATOM 694 O O . GLN A 1 84 ? 1.300 25.646 -9.696 1.00 61.09 84 GLN A O 1
#